Protein AF-X1HP03-F1 (afdb_monomer_lite)

InterPro domains:
  IPR044036 Protein of unknown function DUF5752 [PF19027] (1-63)

Foldseek 3Di:
DDDLVVVCCQQPVCCVPVVPVFGNVLVCCCPVVVQNVLSVVLRPDPQVVDDSVRNVVVNVVSVVVCVVVVRD

Structure (mmCIF, N/CA/C/O backbone):
data_AF-X1HP03-F1
#
_entry.id   AF-X1HP03-F1
#
loop_
_atom_site.group_PDB
_atom_site.id
_atom_site.type_symbol
_atom_site.label_atom_id
_atom_site.label_alt_id
_atom_site.label_comp_id
_atom_site.label_asym_id
_atom_site.label_entity_id
_atom_site.label_seq_id
_atom_site.pdbx_PDB_ins_code
_atom_site.Cartn_x
_atom_site.Cartn_y
_atom_site.Cartn_z
_atom_site.occupancy
_atom_site.B_iso_or_equiv
_atom_site.auth_seq_id
_atom_site.auth_comp_id
_atom_site.auth_asym_id
_atom_site.auth_atom_id
_atom_site.pdbx_PDB_model_num
ATOM 1 N N . LYS A 1 1 ? 12.733 3.992 10.303 1.00 73.44 1 LYS A N 1
ATOM 2 C CA . LYS A 1 1 ? 12.460 4.053 8.843 1.00 73.44 1 LYS A CA 1
ATOM 3 C C . LYS A 1 1 ? 12.894 2.720 8.240 1.00 73.44 1 LYS A C 1
ATOM 5 O O . LYS A 1 1 ? 14.009 2.311 8.527 1.00 73.44 1 LYS A O 1
ATOM 10 N N . ILE A 1 2 ? 12.030 2.018 7.502 1.00 89.44 2 ILE A N 1
ATOM 11 C CA . ILE A 1 2 ? 12.378 0.726 6.874 1.00 89.44 2 ILE A CA 1
ATOM 12 C C . ILE A 1 2 ? 13.160 0.931 5.572 1.00 89.44 2 ILE A C 1
ATOM 14 O O . ILE A 1 2 ? 13.045 1.988 4.940 1.00 89.44 2 ILE A O 1
ATOM 18 N N . SER A 1 3 ? 13.956 -0.061 5.172 1.00 95.31 3 SER A N 1
ATOM 19 C CA . SER A 1 3 ? 14.692 -0.016 3.907 1.00 95.31 3 SER A CA 1
ATOM 20 C C . SER A 1 3 ? 13.744 -0.130 2.714 1.00 95.31 3 SER A C 1
ATOM 22 O O . SER A 1 3 ? 12.648 -0.683 2.813 1.00 95.31 3 SER A O 1
ATOM 24 N N . ILE A 1 4 ? 14.190 0.374 1.567 1.00 95.31 4 ILE A N 1
ATOM 25 C CA . ILE A 1 4 ? 13.424 0.277 0.329 1.00 95.31 4 ILE A CA 1
ATOM 26 C C . ILE A 1 4 ? 13.294 -1.170 -0.171 1.00 95.31 4 ILE A C 1
ATOM 28 O O . ILE A 1 4 ? 12.281 -1.550 -0.746 1.00 95.31 4 ILE A O 1
ATOM 32 N N . HIS A 1 5 ? 14.289 -2.000 0.147 1.00 95.12 5 HIS A N 1
ATOM 33 C CA . HIS A 1 5 ? 14.317 -3.424 -0.171 1.00 95.12 5 HIS A CA 1
ATOM 34 C C . HIS A 1 5 ? 13.208 -4.208 0.542 1.00 95.12 5 HIS A C 1
ATOM 36 O O . HIS A 1 5 ? 12.672 -5.152 -0.025 1.00 95.12 5 HIS A O 1
ATOM 42 N N . SER A 1 6 ? 12.819 -3.802 1.757 1.00 94.94 6 SER A N 1
ATOM 43 C CA . SER A 1 6 ? 11.683 -4.417 2.456 1.00 94.94 6 SER A CA 1
ATOM 44 C C . SER A 1 6 ? 10.368 -4.135 1.725 1.00 94.94 6 SER A C 1
ATOM 46 O O . SER A 1 6 ? 9.581 -5.050 1.505 1.00 94.94 6 SER A O 1
ATOM 48 N N . ILE A 1 7 ? 10.165 -2.894 1.270 1.00 94.38 7 ILE A N 1
ATOM 49 C CA . ILE A 1 7 ? 8.990 -2.529 0.466 1.00 94.38 7 ILE A CA 1
ATOM 50 C C . ILE A 1 7 ? 8.996 -3.307 -0.849 1.00 94.38 7 ILE A C 1
ATOM 52 O O . ILE A 1 7 ? 7.975 -3.875 -1.223 1.00 94.38 7 ILE A O 1
ATOM 56 N N . TYR A 1 8 ? 10.153 -3.403 -1.508 1.00 94.44 8 TYR A N 1
ATOM 57 C CA . TYR A 1 8 ? 10.296 -4.196 -2.725 1.00 94.44 8 TYR A CA 1
ATOM 58 C C . TYR A 1 8 ? 9.874 -5.656 -2.510 1.00 94.44 8 TYR A C 1
ATOM 60 O O .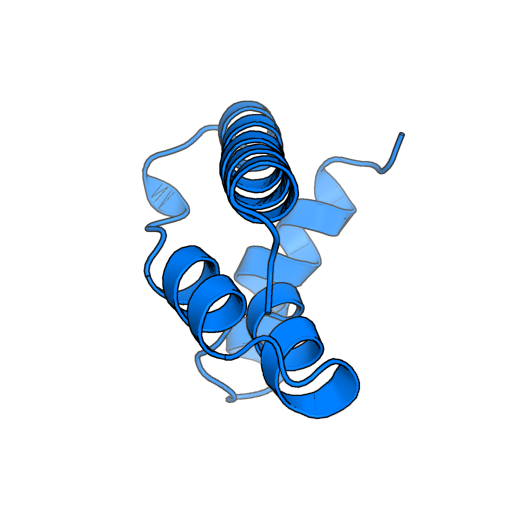 TYR A 1 8 ? 9.036 -6.184 -3.238 1.00 94.44 8 TYR A O 1
ATOM 68 N N . PHE A 1 9 ? 10.394 -6.294 -1.462 1.00 93.88 9 PHE A N 1
ATOM 69 C CA . PHE A 1 9 ? 10.069 -7.680 -1.154 1.00 93.88 9 PHE A CA 1
ATOM 70 C C . PHE A 1 9 ? 8.563 -7.887 -0.927 1.00 93.88 9 PHE A C 1
ATOM 72 O O . PHE A 1 9 ? 7.958 -8.761 -1.544 1.00 93.88 9 PHE A O 1
ATOM 79 N N . HIS A 1 10 ? 7.945 -7.055 -0.085 1.00 93.44 10 HIS A N 1
ATOM 80 C CA . HIS A 1 10 ? 6.547 -7.230 0.319 1.00 93.44 10 HIS A CA 1
ATOM 81 C C . HIS A 1 10 ? 5.527 -6.816 -0.747 1.00 93.44 10 HIS A C 1
ATOM 83 O O . HIS A 1 10 ? 4.390 -7.288 -0.695 1.00 93.44 10 HIS A O 1
ATOM 89 N N . VAL A 1 11 ? 5.907 -5.953 -1.696 1.00 92.69 11 VAL A N 1
ATOM 90 C CA . VAL A 1 11 ? 5.027 -5.515 -2.791 1.00 92.69 11 VAL A CA 1
ATOM 91 C C . VAL A 1 11 ? 5.176 -6.383 -4.040 1.00 92.69 11 VAL A C 1
ATOM 93 O O . VAL A 1 11 ? 4.164 -6.679 -4.682 1.00 92.69 11 VAL A O 1
ATOM 96 N N . PHE A 1 12 ? 6.403 -6.799 -4.373 1.00 90.44 12 PHE A N 1
ATOM 97 C CA . PHE A 1 12 ? 6.714 -7.496 -5.623 1.00 90.44 12 PHE A CA 1
ATOM 98 C C . PHE A 1 12 ? 7.041 -8.9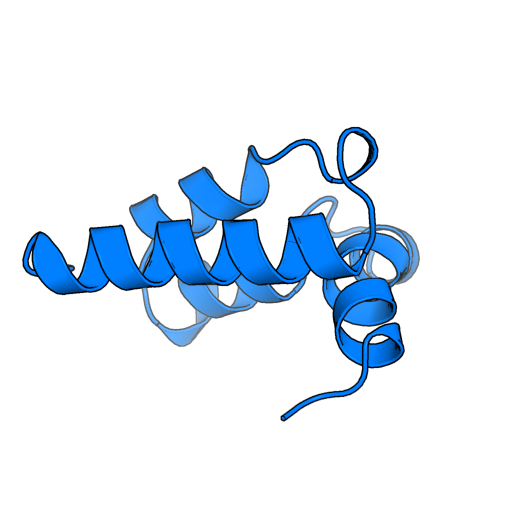78 -5.410 1.00 90.44 12 PHE A C 1
ATOM 100 O O . PHE A 1 12 ? 6.348 -9.836 -5.954 1.00 90.44 12 PHE A O 1
ATOM 107 N N . GLU A 1 13 ? 8.076 -9.306 -4.626 1.00 88.38 13 GLU A N 1
ATOM 108 C CA . GLU A 1 13 ? 8.549 -10.698 -4.529 1.00 88.38 13 GLU A CA 1
ATOM 109 C C . GLU A 1 13 ? 7.531 -11.636 -3.879 1.00 88.38 13 GLU A C 1
ATOM 111 O O . GLU A 1 13 ? 7.361 -12.773 -4.328 1.00 88.38 13 GLU A O 1
ATOM 116 N N . SER A 1 14 ? 6.849 -11.173 -2.833 1.00 85.12 14 SER A N 1
ATOM 117 C CA . SER A 1 14 ? 5.877 -11.978 -2.090 1.00 85.12 14 SER A CA 1
ATOM 118 C C . SER A 1 14 ? 4.695 -12.425 -2.952 1.00 85.12 14 SER A C 1
ATOM 120 O O . SER A 1 14 ? 4.248 -13.566 -2.820 1.00 85.12 14 SER A O 1
ATOM 122 N N . ARG A 1 15 ? 4.246 -11.581 -3.898 1.00 80.19 15 ARG A N 1
ATOM 123 C CA . ARG A 1 15 ? 3.165 -11.907 -4.847 1.00 80.19 15 ARG A CA 1
ATOM 124 C C . ARG A 1 15 ? 3.495 -13.142 -5.680 1.00 80.19 15 ARG A C 1
ATOM 126 O O . ARG A 1 15 ? 2.623 -13.978 -5.900 1.00 80.19 15 ARG A O 1
ATOM 133 N N . ILE A 1 16 ? 4.746 -13.228 -6.136 1.00 72.00 16 ILE A N 1
ATOM 134 C CA . ILE A 1 16 ? 5.236 -14.284 -7.029 1.00 72.00 16 ILE A CA 1
ATOM 135 C C . ILE A 1 16 ? 5.546 -15.549 -6.228 1.00 72.00 16 ILE A C 1
ATOM 137 O O . ILE A 1 16 ? 5.114 -16.635 -6.596 1.00 72.00 16 ILE A O 1
ATOM 141 N N . LYS A 1 17 ? 6.275 -15.417 -5.114 1.00 68.06 17 LYS A N 1
ATOM 142 C CA . LYS A 1 17 ? 6.768 -16.565 -4.336 1.00 68.06 17 LYS A CA 1
ATOM 143 C C . LYS A 1 17 ? 5.678 -17.319 -3.583 1.00 68.06 17 LYS A C 1
ATOM 145 O O . LYS A 1 17 ? 5.857 -18.498 -3.305 1.00 68.06 17 LYS A O 1
ATOM 150 N N . LEU A 1 18 ? 4.592 -16.645 -3.208 1.00 64.00 18 LEU A N 1
ATOM 151 C CA . LEU A 1 18 ? 3.519 -17.253 -2.420 1.00 64.00 18 LEU A CA 1
ATOM 152 C C . LEU A 1 18 ? 2.302 -17.655 -3.264 1.00 64.00 18 LEU A C 1
ATOM 154 O O . LEU A 1 18 ? 1.318 -18.096 -2.682 1.00 64.00 18 LEU A O 1
ATOM 158 N N . GLU A 1 19 ? 2.333 -17.454 -4.589 1.00 64.19 19 GLU A N 1
ATOM 159 C CA . GLU A 1 19 ? 1.207 -17.694 -5.520 1.00 64.19 19 GLU A CA 1
ATOM 160 C C . GLU A 1 19 ? -0.115 -17.004 -5.117 1.00 64.19 19 GLU A C 1
ATOM 162 O O . GLU A 1 19 ? -1.181 -17.293 -5.652 1.00 64.19 19 GLU A O 1
ATOM 167 N N . LYS A 1 20 ? -0.068 -16.047 -4.180 1.00 67.69 20 LYS A N 1
ATOM 168 C CA . LYS A 1 20 ? -1.261 -15.381 -3.640 1.00 67.69 20 LYS A CA 1
ATOM 169 C C . LYS A 1 20 ? -1.846 -14.342 -4.593 1.00 67.69 20 LYS A C 1
ATOM 171 O O . LYS A 1 20 ? -2.972 -13.905 -4.387 1.00 67.69 20 LYS A O 1
ATOM 176 N N . GLY A 1 21 ? -1.065 -13.857 -5.563 1.00 74.88 21 GLY A N 1
ATOM 177 C CA . GLY A 1 21 ? -1.448 -12.765 -6.474 1.00 74.88 21 GLY A CA 1
ATOM 178 C C . GLY A 1 21 ? -1.585 -11.380 -5.814 1.00 74.88 21 GLY A C 1
ATOM 179 O O . GLY A 1 21 ? -1.567 -10.358 -6.502 1.00 74.88 21 GLY A O 1
ATOM 180 N N . ILE A 1 22 ? -1.651 -11.316 -4.482 1.00 83.56 22 ILE A N 1
ATOM 181 C CA . ILE A 1 22 ? -1.783 -10.096 -3.678 1.00 83.56 22 ILE A CA 1
ATOM 182 C C . ILE A 1 22 ? -0.514 -9.827 -2.865 1.00 83.56 22 ILE A C 1
ATOM 184 O O . ILE A 1 22 ? 0.188 -10.758 -2.473 1.00 83.56 22 ILE A O 1
ATOM 188 N N . ASN A 1 23 ? -0.199 -8.549 -2.643 1.00 91.00 23 ASN A N 1
ATOM 189 C CA . ASN A 1 23 ? 0.968 -8.159 -1.849 1.00 91.00 23 ASN A CA 1
ATOM 190 C C . ASN A 1 23 ? 0.756 -8.463 -0.354 1.00 91.00 23 ASN A C 1
ATOM 192 O O . ASN A 1 23 ? -0.380 -8.599 0.114 1.00 91.00 23 ASN A O 1
ATOM 196 N N . ASP A 1 24 ? 1.852 -8.521 0.403 1.00 93.19 24 ASP A N 1
ATOM 197 C CA . ASP A 1 24 ? 1.804 -8.883 1.824 1.00 93.19 24 ASP A CA 1
ATOM 198 C C . ASP A 1 24 ? 1.029 -7.866 2.665 1.00 93.19 24 ASP A C 1
ATOM 200 O O . ASP A 1 24 ? 0.339 -8.264 3.602 1.00 93.19 24 ASP A O 1
ATOM 204 N N . PHE A 1 25 ? 1.095 -6.571 2.330 1.00 95.00 25 PHE A N 1
ATOM 205 C CA . PHE A 1 25 ? 0.372 -5.534 3.070 1.00 95.00 25 PHE A CA 1
ATOM 206 C C . PHE A 1 25 ? -1.138 -5.697 2.917 1.00 95.00 25 PHE A C 1
ATOM 208 O O . PHE A 1 25 ? -1.842 -5.748 3.920 1.00 95.00 25 PHE A O 1
ATOM 215 N N . SER A 1 26 ? -1.633 -5.852 1.689 1.00 94.19 26 SER A N 1
ATOM 216 C CA . SER A 1 26 ? -3.046 -6.123 1.414 1.0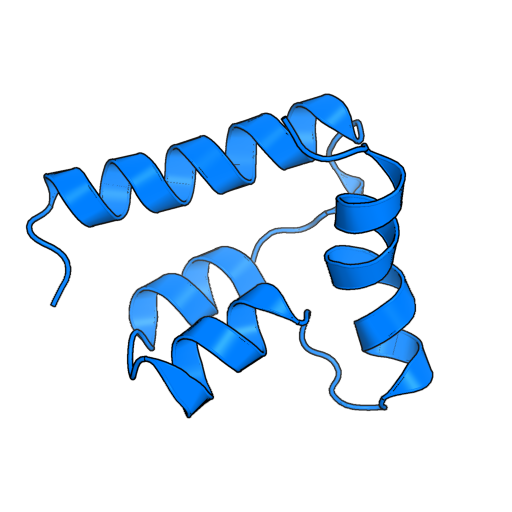0 94.19 26 SER A CA 1
ATOM 217 C C . SER A 1 26 ? -3.514 -7.403 2.100 1.00 94.19 26 SER A C 1
ATOM 219 O O . SER A 1 26 ? -4.567 -7.408 2.735 1.00 94.19 26 SER A O 1
ATOM 221 N N . ASN A 1 27 ? -2.723 -8.479 2.033 1.00 93.50 27 ASN A N 1
ATOM 222 C CA . ASN A 1 27 ? -3.057 -9.729 2.713 1.00 93.50 27 ASN A CA 1
ATOM 223 C C . ASN A 1 27 ? -3.137 -9.543 4.236 1.00 93.50 27 ASN A C 1
ATOM 225 O O . ASN A 1 27 ? -4.091 -9.996 4.859 1.00 93.50 27 ASN A O 1
ATOM 229 N N . TRP A 1 28 ? -2.155 -8.871 4.835 1.00 94.94 28 TRP A N 1
ATOM 230 C CA . TRP A 1 28 ? -2.106 -8.626 6.275 1.00 94.94 28 TRP A CA 1
ATOM 231 C C . TRP A 1 28 ? -3.263 -7.741 6.752 1.00 94.94 28 TRP A C 1
ATOM 233 O O . TRP A 1 28 ? -3.935 -8.071 7.728 1.00 94.94 28 TRP A O 1
ATOM 243 N N . LEU A 1 29 ? -3.547 -6.651 6.037 1.00 95.62 29 LEU A N 1
ATOM 244 C CA . LEU A 1 29 ? -4.642 -5.736 6.359 1.00 95.62 29 LEU A CA 1
ATOM 245 C C . LEU A 1 29 ? -6.004 -6.431 6.312 1.00 95.62 29 LEU A C 1
ATOM 247 O O . LEU A 1 29 ? -6.827 -6.214 7.196 1.00 95.62 29 LEU A O 1
ATOM 251 N N . ASN A 1 30 ? -6.220 -7.296 5.322 1.00 94.50 30 ASN A N 1
ATOM 252 C CA . ASN A 1 30 ? -7.449 -8.070 5.205 1.00 94.50 30 ASN A CA 1
ATOM 253 C C . ASN A 1 30 ? -7.529 -9.156 6.292 1.00 94.50 30 ASN A C 1
ATOM 255 O O . ASN A 1 30 ? -8.407 -9.117 7.149 1.00 94.50 30 ASN A O 1
ATOM 259 N N . VAL A 1 31 ? -6.579 -10.095 6.298 1.00 93.75 31 VAL A N 1
ATOM 260 C CA . VAL A 1 31 ? -6.685 -11.338 7.077 1.00 93.75 31 VAL A CA 1
ATOM 261 C C . VAL A 1 31 ? -6.451 -11.115 8.569 1.00 93.75 31 VAL A C 1
ATOM 263 O O . VAL A 1 31 ? -7.110 -11.743 9.394 1.00 93.75 31 VAL A O 1
ATOM 266 N N . ASN A 1 32 ? -5.504 -10.249 8.939 1.00 95.62 32 ASN A N 1
ATOM 267 C CA . ASN A 1 32 ? -5.110 -10.078 10.337 1.00 95.62 32 ASN A CA 1
ATOM 268 C C . ASN A 1 32 ? -5.818 -8.909 11.023 1.00 95.62 32 ASN A C 1
ATOM 270 O O . ASN A 1 32 ? -5.957 -8.939 12.244 1.00 95.62 32 ASN A O 1
ATOM 274 N N . LEU A 1 33 ? -6.222 -7.884 10.268 1.00 94.56 33 LEU A N 1
ATOM 275 C CA . LEU A 1 33 ? -6.805 -6.661 10.827 1.00 94.56 33 LEU A CA 1
ATOM 276 C C . LEU A 1 33 ? -8.266 -6.433 10.420 1.00 94.56 33 LEU A C 1
ATOM 278 O O . LEU A 1 33 ? -8.932 -5.609 11.038 1.00 94.56 33 LEU A O 1
ATOM 282 N N . GLY A 1 34 ? -8.783 -7.157 9.423 1.00 94.88 34 GLY A N 1
ATOM 283 C CA . GLY A 1 34 ? -10.159 -7.000 8.944 1.00 94.88 34 GLY A CA 1
ATOM 284 C C . GLY A 1 34 ? -10.409 -5.724 8.131 1.00 94.88 34 GLY A C 1
ATOM 285 O O . GLY A 1 34 ? -11.555 -5.438 7.788 1.00 94.88 34 GLY A O 1
ATOM 286 N N . TYR A 1 35 ? -9.364 -4.968 7.779 1.00 96.06 35 TYR A N 1
ATOM 287 C CA . TYR A 1 35 ? -9.459 -3.705 7.040 1.00 96.06 35 TYR A CA 1
ATOM 288 C C . TYR A 1 35 ? -9.581 -3.956 5.535 1.00 96.06 35 TYR A C 1
ATOM 290 O O . TYR A 1 35 ? -8.675 -3.665 4.752 1.00 96.06 35 TYR A O 1
ATOM 298 N N . ASN A 1 36 ? -10.714 -4.529 5.133 1.00 94.19 36 ASN A N 1
ATOM 299 C CA . ASN A 1 36 ? -10.960 -4.994 3.767 1.00 94.19 36 ASN A CA 1
ATOM 300 C C . ASN A 1 36 ? -10.868 -3.878 2.718 1.00 94.19 36 ASN A C 1
ATOM 302 O O . ASN A 1 36 ? -10.268 -4.083 1.662 1.00 94.19 36 ASN A O 1
ATOM 306 N N . ASP A 1 37 ? -11.421 -2.700 3.013 1.00 94.44 37 ASP A N 1
ATOM 307 C CA . ASP A 1 37 ? -11.426 -1.576 2.071 1.00 94.44 37 ASP A CA 1
ATOM 308 C C . ASP A 1 37 ? -10.016 -1.011 1.866 1.00 94.44 37 ASP A C 1
ATOM 310 O O . ASP A 1 37 ? -9.585 -0.810 0.732 1.00 94.44 37 ASP A O 1
ATOM 314 N N . LEU A 1 38 ? -9.251 -0.855 2.952 1.0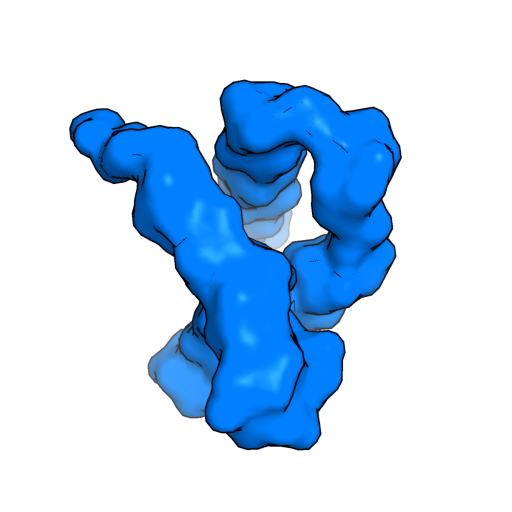0 96.06 38 LEU A N 1
ATOM 315 C CA . LEU A 1 38 ? -7.854 -0.419 2.886 1.00 96.06 38 LEU A CA 1
ATOM 316 C C . LEU A 1 38 ? -6.972 -1.456 2.177 1.00 96.06 38 LEU A C 1
ATOM 318 O O . LEU A 1 38 ? -6.109 -1.106 1.373 1.00 96.06 38 LEU A O 1
ATOM 322 N N . ALA A 1 39 ? -7.197 -2.743 2.451 1.00 95.12 39 ALA A N 1
ATOM 323 C CA . ALA A 1 39 ? -6.490 -3.826 1.784 1.00 95.12 39 ALA A CA 1
ATOM 324 C C . ALA A 1 39 ? -6.715 -3.807 0.268 1.00 95.12 39 ALA A C 1
ATOM 326 O O . ALA A 1 39 ? -5.758 -4.025 -0.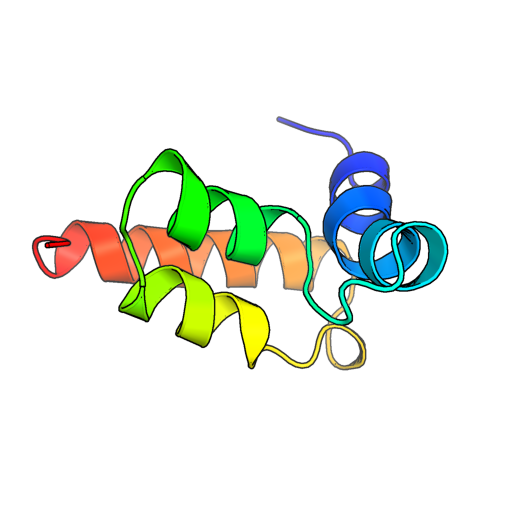480 1.00 95.12 39 ALA A O 1
ATOM 327 N N . ARG A 1 40 ? -7.953 -3.531 -0.171 1.00 93.88 40 ARG A N 1
ATOM 328 C CA . ARG A 1 40 ? -8.322 -3.394 -1.584 1.00 93.88 40 ARG A CA 1
ATOM 329 C C . ARG A 1 40 ? -7.673 -2.168 -2.221 1.00 93.88 40 ARG A C 1
ATOM 331 O O . ARG A 1 40 ? -7.024 -2.328 -3.245 1.00 93.88 40 ARG A O 1
ATOM 338 N N . GLU A 1 41 ? -7.746 -0.997 -1.583 1.00 94.88 41 GLU A N 1
ATOM 339 C CA . GLU A 1 41 ? -7.112 0.235 -2.095 1.00 94.88 41 GLU A CA 1
ATOM 340 C C . GLU A 1 41 ? -5.599 0.036 -2.318 1.00 94.88 41 GLU A C 1
ATOM 342 O O . GLU A 1 41 ? -5.061 0.449 -3.341 1.00 94.88 41 GLU A O 1
ATOM 347 N N . ILE A 1 42 ? -4.914 -0.682 -1.418 1.00 95.19 42 ILE A N 1
ATOM 348 C CA . ILE A 1 42 ? -3.490 -1.023 -1.584 1.00 95.19 42 ILE A CA 1
ATOM 349 C C . ILE A 1 42 ? -3.264 -2.144 -2.614 1.00 95.19 42 ILE A C 1
ATOM 351 O O . ILE A 1 42 ? -2.213 -2.188 -3.255 1.00 95.19 42 ILE A O 1
ATOM 355 N N . ALA A 1 43 ? -4.209 -3.073 -2.780 1.00 92.75 43 ALA A N 1
ATOM 356 C CA . ALA A 1 43 ? -4.078 -4.174 -3.738 1.00 92.75 43 ALA A CA 1
ATOM 357 C C . ALA A 1 43 ? -4.180 -3.685 -5.188 1.00 92.75 43 ALA A C 1
ATOM 359 O O . ALA A 1 43 ? -3.442 -4.204 -6.032 1.00 92.75 43 ALA A O 1
ATOM 360 N N . ASP A 1 44 ? -5.057 -2.702 -5.416 1.00 92.25 44 ASP A N 1
ATOM 361 C CA . ASP A 1 44 ? -5.377 -2.082 -6.708 1.00 92.25 44 ASP A CA 1
ATOM 362 C C . ASP A 1 44 ? -4.303 -1.097 -7.189 1.00 92.25 44 ASP A C 1
ATOM 364 O O . ASP A 1 44 ? -4.297 -0.696 -8.353 1.00 92.25 44 ASP A O 1
ATOM 368 N N . LEU A 1 45 ? -3.378 -0.706 -6.309 1.00 92.12 45 LEU A N 1
ATOM 369 C CA . LEU A 1 45 ? -2.244 0.128 -6.679 1.00 92.12 45 LEU A CA 1
ATOM 370 C C . LEU A 1 45 ? -1.384 -0.600 -7.719 1.00 92.12 45 LEU A C 1
ATOM 372 O O . LEU A 1 45 ? -0.956 -1.730 -7.482 1.00 92.12 45 LEU A O 1
ATOM 376 N N . ASP A 1 46 ? -1.092 0.066 -8.840 1.00 91.25 46 ASP A N 1
ATOM 377 C CA . ASP A 1 46 ? -0.129 -0.410 -9.836 1.00 91.25 46 ASP A CA 1
ATOM 378 C C . ASP A 1 46 ? 1.294 0.003 -9.420 1.00 91.25 46 ASP A C 1
ATOM 380 O O . ASP A 1 46 ? 1.700 1.153 -9.637 1.00 91.25 46 ASP A O 1
ATOM 384 N N . PRO A 1 47 ? 2.087 -0.907 -8.821 1.00 90.81 47 PRO A N 1
ATOM 385 C CA . PRO A 1 47 ? 3.361 -0.542 -8.223 1.00 90.81 47 PRO A CA 1
ATOM 386 C C . PRO A 1 47 ? 4.442 -0.248 -9.273 1.00 90.81 47 PRO A C 1
ATOM 388 O O . PRO A 1 47 ? 5.481 0.309 -8.922 1.00 90.81 47 PRO A O 1
ATOM 391 N N . TYR A 1 48 ? 4.216 -0.586 -10.548 1.00 92.06 48 TYR A N 1
ATOM 392 C CA . TYR A 1 48 ? 5.177 -0.373 -11.633 1.00 92.06 48 TYR A CA 1
ATOM 393 C C . TYR A 1 48 ? 5.179 1.066 -12.163 1.00 92.06 48 TYR A C 1
ATOM 395 O O . TYR A 1 48 ? 6.073 1.444 -12.919 1.00 92.06 48 TYR A O 1
ATOM 403 N N . THR A 1 49 ? 4.213 1.887 -11.744 1.00 95.75 49 THR A N 1
ATOM 404 C CA . THR A 1 49 ? 4.112 3.306 -12.127 1.00 95.75 49 THR A CA 1
ATOM 405 C C . THR A 1 49 ? 4.911 4.243 -11.215 1.00 95.75 49 THR A C 1
ATOM 407 O O . THR A 1 49 ? 4.992 5.445 -11.472 1.00 95.75 49 THR A O 1
ATOM 410 N N . TYR A 1 50 ? 5.551 3.704 -10.172 1.00 95.44 50 TYR A N 1
ATOM 411 C CA . TYR A 1 50 ? 6.257 4.473 -9.153 1.00 95.44 50 TYR A CA 1
ATOM 412 C C . TYR A 1 50 ? 7.746 4.120 -9.095 1.00 95.44 50 TYR A C 1
ATOM 414 O O . TYR A 1 50 ? 8.155 2.976 -9.284 1.00 95.44 50 TYR A O 1
ATOM 422 N N . THR A 1 51 ? 8.577 5.099 -8.722 1.00 96.75 51 THR A N 1
ATOM 423 C CA . THR A 1 51 ? 9.884 4.775 -8.132 1.00 96.75 51 THR A CA 1
ATOM 424 C C . THR A 1 51 ? 9.665 4.118 -6.775 1.00 96.75 51 THR A C 1
ATOM 426 O O . THR A 1 51 ? 8.626 4.310 -6.148 1.00 96.75 51 THR A O 1
ATOM 429 N N . MET A 1 52 ? 10.656 3.397 -6.257 1.00 95.75 52 MET A N 1
ATOM 430 C CA . MET A 1 52 ? 10.472 2.735 -4.970 1.00 95.75 52 MET A CA 1
ATOM 431 C C . MET A 1 52 ? 10.170 3.700 -3.808 1.00 95.75 52 MET A C 1
ATOM 433 O O . MET A 1 52 ? 9.378 3.374 -2.925 1.00 95.75 52 MET A O 1
ATOM 437 N N . GLU A 1 53 ? 10.793 4.883 -3.785 1.00 96.12 53 GLU A N 1
ATOM 438 C CA . GLU A 1 53 ? 10.478 5.892 -2.765 1.00 96.12 53 GLU A CA 1
ATOM 4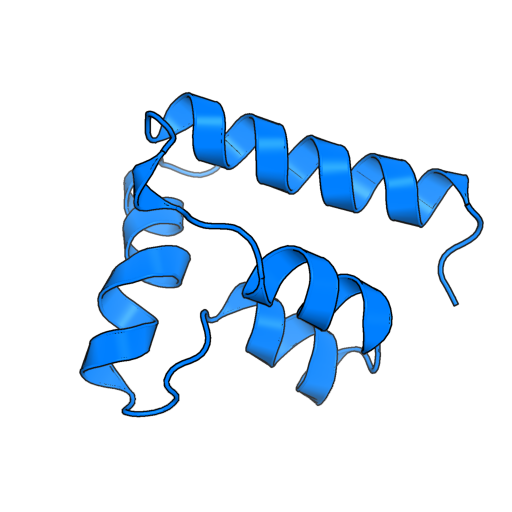39 C C . GLU A 1 53 ? 9.113 6.543 -3.033 1.00 96.12 53 GLU A C 1
ATOM 441 O O . GLU A 1 53 ? 8.363 6.770 -2.091 1.00 96.12 53 GLU A O 1
ATOM 446 N N . GLY A 1 54 ? 8.728 6.743 -4.300 1.00 96.94 54 GLY A N 1
ATOM 447 C CA . GLY A 1 54 ? 7.372 7.178 -4.652 1.00 96.94 54 GLY A CA 1
ATOM 448 C C . GLY A 1 54 ? 6.300 6.191 -4.184 1.00 96.94 54 GLY A C 1
ATOM 449 O O . GLY A 1 54 ? 5.304 6.598 -3.596 1.00 96.94 54 GLY A O 1
ATOM 450 N N . LEU A 1 55 ? 6.549 4.891 -4.349 1.00 96.25 55 LEU A N 1
ATOM 451 C CA . LEU A 1 55 ? 5.677 3.821 -3.874 1.00 96.25 55 LEU A CA 1
ATOM 452 C C . LEU A 1 55 ? 5.536 3.851 -2.347 1.00 96.25 55 LEU A C 1
ATOM 454 O O . LEU A 1 55 ? 4.434 3.701 -1.824 1.00 96.25 55 LEU A O 1
ATOM 458 N N . ARG A 1 56 ? 6.639 4.070 -1.617 1.00 96.31 56 ARG A N 1
ATOM 459 C CA . ARG A 1 56 ? 6.598 4.244 -0.157 1.00 96.31 56 ARG A CA 1
ATOM 460 C C . ARG A 1 56 ? 5.680 5.402 0.226 1.00 96.31 56 ARG A C 1
ATOM 462 O O . ARG A 1 56 ? 4.842 5.235 1.110 1.00 96.31 56 ARG A O 1
ATOM 469 N N . GLU A 1 57 ? 5.871 6.563 -0.392 1.00 97.06 57 GLU A N 1
ATOM 470 C CA . GLU A 1 57 ? 5.077 7.749 -0.075 1.00 97.06 57 GLU A CA 1
ATOM 471 C C . GLU A 1 57 ? 3.598 7.539 -0.414 1.00 97.06 57 GLU A C 1
ATOM 473 O O . GLU A 1 57 ? 2.740 7.899 0.389 1.00 97.06 57 GLU A O 1
ATOM 478 N N . GLU A 1 58 ? 3.285 6.869 -1.525 1.00 97.25 58 GLU A N 1
ATOM 479 C CA . GLU A 1 58 ? 1.901 6.572 -1.899 1.00 97.25 58 GLU A CA 1
ATOM 480 C C . GLU A 1 58 ? 1.218 5.627 -0.902 1.00 97.25 58 GLU A C 1
ATOM 482 O O . GLU A 1 58 ? 0.126 5.922 -0.414 1.00 97.25 58 GLU A O 1
ATOM 487 N N . LEU A 1 59 ? 1.894 4.546 -0.493 1.00 96.38 59 LEU A N 1
ATOM 488 C CA . LEU A 1 59 ? 1.396 3.651 0.558 1.00 96.38 59 LEU A CA 1
ATOM 489 C C . LEU A 1 59 ? 1.115 4.417 1.861 1.00 96.38 59 LEU A C 1
ATOM 491 O O . LEU A 1 59 ? 0.078 4.225 2.498 1.00 96.38 59 LEU A O 1
ATOM 495 N N . ILE A 1 60 ? 2.021 5.317 2.255 1.00 96.38 60 ILE A N 1
ATOM 496 C CA . ILE A 1 60 ? 1.845 6.162 3.441 1.00 96.38 60 ILE A CA 1
ATOM 497 C C . ILE A 1 60 ? 0.642 7.099 3.272 1.00 96.38 60 ILE A C 1
ATOM 499 O O . ILE A 1 60 ? -0.116 7.284 4.227 1.00 96.38 60 ILE A O 1
ATOM 503 N N . ASN A 1 61 ? 0.458 7.693 2.093 1.00 97.25 61 ASN A N 1
ATOM 504 C CA . ASN A 1 61 ? -0.644 8.608 1.810 1.00 97.25 61 ASN A CA 1
ATOM 505 C C . ASN A 1 61 ? -2.001 7.908 1.904 1.00 97.25 61 ASN A C 1
ATOM 507 O O . ASN A 1 61 ? -2.894 8.424 2.582 1.00 97.25 61 ASN A O 1
ATOM 511 N N . ILE A 1 62 ? -2.129 6.721 1.306 1.00 96.75 62 ILE A N 1
ATOM 512 C CA . ILE A 1 62 ? -3.334 5.885 1.382 1.00 96.75 62 ILE A CA 1
ATOM 513 C C . ILE A 1 62 ? -3.679 5.585 2.848 1.00 96.75 62 ILE A C 1
ATOM 515 O O . ILE A 1 62 ? -4.784 5.878 3.308 1.00 96.75 62 ILE A O 1
ATOM 519 N N . ILE A 1 63 ? -2.706 5.106 3.631 1.00 96.06 63 ILE A N 1
ATOM 520 C CA . ILE A 1 63 ? -2.918 4.761 5.046 1.00 96.06 63 ILE A CA 1
ATOM 521 C C . ILE A 1 63 ? -3.290 6.001 5.874 1.00 96.06 63 ILE A C 1
ATOM 523 O O . ILE A 1 63 ? -4.235 5.967 6.662 1.00 96.06 63 ILE A O 1
ATOM 527 N N . LYS A 1 64 ? -2.588 7.128 5.695 1.00 96.88 64 LYS A N 1
ATOM 528 C CA . LYS A 1 64 ? -2.895 8.383 6.408 1.00 96.88 64 LYS A CA 1
ATOM 529 C C . LYS A 1 64 ? -4.297 8.891 6.089 1.00 96.88 64 LYS A C 1
ATOM 531 O O . LYS A 1 64 ? -4.999 9.358 6.988 1.00 96.88 64 LYS A O 1
ATOM 536 N N . LYS A 1 65 ? -4.700 8.823 4.819 1.00 96.12 65 LYS A N 1
ATOM 537 C CA . LYS A 1 65 ? -6.044 9.193 4.369 1.00 96.12 65 LYS A CA 1
ATOM 538 C C . LYS A 1 65 ? -7.092 8.319 5.058 1.00 96.12 65 LYS A C 1
ATOM 540 O O . LYS A 1 65 ? -8.018 8.885 5.632 1.00 96.12 65 LYS A O 1
ATOM 545 N N . TRP A 1 66 ? -6.895 7.001 5.083 1.00 95.62 66 TRP A N 1
ATOM 546 C CA . TRP A 1 66 ? -7.796 6.052 5.745 1.00 95.62 66 TRP A CA 1
ATOM 547 C C . TRP A 1 66 ? -7.940 6.314 7.253 1.00 95.62 66 TRP A C 1
ATOM 549 O O . TRP A 1 66 ? -9.055 6.376 7.776 1.00 95.62 66 TRP A O 1
ATOM 559 N N . ILE A 1 67 ? -6.825 6.570 7.952 1.00 95.12 67 ILE A N 1
ATOM 560 C CA . ILE A 1 67 ? -6.839 6.932 9.381 1.00 95.12 67 ILE A CA 1
ATOM 561 C C . ILE A 1 67 ? -7.660 8.210 9.602 1.00 95.12 67 ILE A C 1
ATOM 563 O O . ILE A 1 67 ? -8.495 8.271 10.504 1.00 95.12 67 ILE A O 1
ATOM 567 N N . ARG A 1 68 ? -7.465 9.233 8.760 1.00 95.38 68 ARG A N 1
ATOM 568 C CA . ARG A 1 68 ? -8.177 10.517 8.872 1.00 95.38 68 ARG A CA 1
ATOM 569 C C . ARG A 1 68 ? -9.681 10.391 8.620 1.00 95.38 68 ARG A C 1
ATOM 571 O O . ARG A 1 68 ? -10.445 11.169 9.183 1.00 95.38 68 ARG A O 1
ATOM 578 N N . THR A 1 69 ? -10.115 9.441 7.795 1.00 92.19 69 THR A N 1
ATOM 579 C CA . THR A 1 69 ? -11.540 9.179 7.531 1.00 92.19 69 THR A CA 1
ATOM 580 C C . THR A 1 69 ? -12.216 8.325 8.609 1.00 92.19 69 THR A C 1
ATOM 582 O O . THR A 1 69 ? -13.385 7.985 8.461 1.00 92.19 69 THR A O 1
ATOM 585 N N . GLY A 1 70 ? -11.516 8.017 9.707 1.00 85.19 70 GLY A N 1
ATOM 586 C CA . GLY A 1 70 ? -12.070 7.275 10.838 1.00 85.19 70 GLY A CA 1
ATOM 587 C C . GLY A 1 70 ? -12.120 5.770 10.604 1.00 85.19 70 GLY A C 1
ATOM 588 O O . GLY A 1 70 ? -13.075 5.148 11.059 1.00 85.19 70 GLY A O 1
ATOM 589 N N . GLY A 1 71 ? -11.121 5.244 9.878 1.00 74.69 71 GLY A N 1
ATOM 590 C CA . GLY A 1 71 ? -10.953 3.846 9.479 1.00 74.69 71 GLY A CA 1
ATOM 591 C C . GLY A 1 71 ? -11.745 2.845 10.316 1.00 74.69 71 GLY A C 1
ATOM 592 O O . GLY A 1 71 ? -11.430 2.621 11.486 1.00 74.69 71 GLY A O 1
ATOM 593 N N . LYS A 1 72 ? -12.791 2.289 9.706 1.00 63.25 72 LYS A N 1
ATOM 594 C CA . LYS A 1 72 ? -13.556 1.161 10.233 1.00 63.25 72 LYS A CA 1
ATOM 595 C C . LYS A 1 72 ? -13.218 -0.077 9.427 1.00 63.25 72 LYS A C 1
ATOM 597 O O . LYS A 1 72 ? -13.056 0.073 8.195 1.00 63.25 72 LYS A O 1
#

Organism: NCBI:txid412755

pLDDT: mean 90.74, std 8.89, range [63.25, 97.25]

Sequence (72 aa):
KISIHSIYFHVFESRIKLEKGINDFSNWLNVNLGYNDLAREIADLDPYTYTMEGLREELINIIKKWIRTGGK

Secondary structure (DSSP, 8-state):
---HHHHHIIIIIHHHHTS-SS-HHHHHHHHTT--HHHHHHHHS--GGGS-HHHHHHHHHHHHHHHHHTT--

Radius of gyration: 11.91 Å; chains: 1; bounding box: 28×28×23 Å